Protein AF-A0A959EDH6-F1 (afdb_monomer)

Se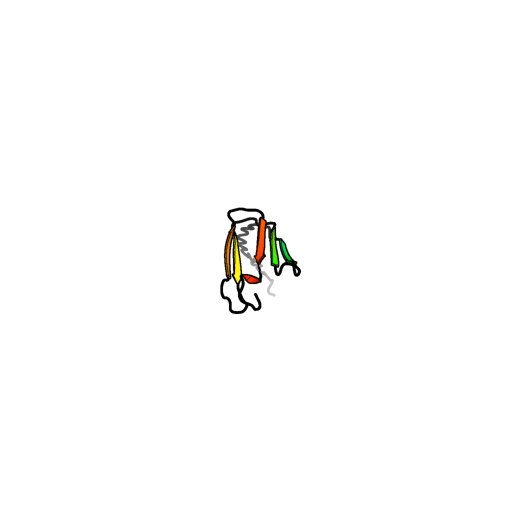quence (90 aa):
MNTAMKKIIQLTILLFTVTSSLMANDYLPSITLKNIPAEKKFSLAIEGLSENANIILTDINGQVLLSQDTEGKSAFAKVFNLNELPSGDY

Radius of gyration: 28.11 Å; Cα contacts (8 Å, |Δi|>4): 121; chains: 1; bounding box: 71×70×41 Å

Foldseek 3Di:
DDDDDPDPDDDDDDDPPPPPPPVPPPQDWDWDWADDPVQQKIKIKTAQPQAKDWDFDAFPVRHTPDTDIDHRDRMDMDMDHNVVPDDHHD

Secondary structure (DSSP, 8-state):
---------------------------PPEEEEEEEGGGTEEEEEEE---S-EEEEEE-TT--EEEEEEE-S-SEEEEEEEGGGS-SS--

Solvent-accessible surface area (backbone atoms only — not comparable to full-atom values): 5990 Å² total; per-residue (Å²): 140,85,82,84,81,85,81,81,77,81,84,81,81,84,80,83,76,83,76,78,74,73,76,74,74,82,67,71,55,50,78,47,78,45,83,38,76,96,73,45,29,36,36,45,37,37,35,53,38,89,48,68,46,76,49,71,43,41,38,76,86,66,52,74,78,42,77,47,78,39,83,71,37,48,56,50,76,51,77,46,56,52,86,81,46,82,91,77,61,98

pLDDT: mean 79.5, std 16.55, range [42.88, 96.12]

Nearest PDB structures (foldseek):
  4g5a-assembly1_B  TM=4.614E-01  e=2.925E-02  Bacteroides thetaiotaomicron VPI-5482
  6leg-assembly1_C  TM=5.868E-01  e=1.607E-01  Escherichia coli
  4bd4-assembly8_H  TM=3.919E-01  e=1.272E+00  Homo sapiens
  7uwn-assembly1_G  TM=4.586E-01  e=9.469E+00  Homo sapiens

Structure (mmCIF, N/CA/C/O backbone):
data_AF-A0A959EDH6-F1
#
_entry.id   AF-A0A959EDH6-F1
#
loop_
_atom_site.group_PDB
_atom_site.id
_atom_site.type_symbol
_atom_site.label_atom_id
_atom_site.label_alt_id
_atom_site.label_comp_id
_atom_site.label_asym_id
_atom_site.label_entity_id
_atom_site.label_seq_id
_atom_site.pdbx_PDB_ins_code
_atom_site.Cartn_x
_atom_site.Cartn_y
_atom_site.Cartn_z
_atom_site.occupancy
_atom_site.B_iso_or_equiv
_atom_site.auth_seq_id
_atom_site.auth_comp_id
_atom_site.auth_asym_id
_atom_site.auth_atom_id
_atom_site.pdbx_PDB_model_num
ATOM 1 N N . MET A 1 1 ? 57.245 -60.553 -22.587 1.00 44.06 1 MET A N 1
ATOM 2 C CA . MET A 1 1 ? 57.815 -59.192 -22.516 1.00 44.06 1 MET A CA 1
ATOM 3 C C . MET A 1 1 ? 56.970 -58.316 -23.436 1.00 44.06 1 MET A C 1
ATOM 5 O O . MET A 1 1 ? 57.229 -58.287 -24.627 1.00 44.06 1 MET A O 1
ATOM 9 N N . ASN A 1 2 ? 55.875 -57.741 -22.922 1.00 42.88 2 ASN A N 1
ATOM 10 C CA . ASN A 1 2 ? 54.925 -56.951 -23.718 1.00 42.88 2 ASN A CA 1
ATOM 11 C C . ASN A 1 2 ? 55.102 -55.471 -23.383 1.00 42.88 2 ASN A C 1
ATOM 13 O O . ASN A 1 2 ? 54.737 -55.030 -22.295 1.00 42.88 2 ASN A O 1
ATOM 17 N N . THR A 1 3 ? 55.687 -54.728 -24.317 1.00 55.09 3 THR A N 1
ATOM 18 C CA . THR A 1 3 ? 55.870 -53.281 -24.209 1.00 55.09 3 THR A CA 1
ATOM 19 C C . THR A 1 3 ? 54.577 -52.563 -24.588 1.00 55.09 3 THR A C 1
ATOM 21 O O . THR A 1 3 ? 53.898 -52.908 -25.552 1.00 55.09 3 THR A O 1
ATOM 24 N N . ALA A 1 4 ? 54.238 -51.587 -23.755 1.00 52.47 4 ALA A N 1
ATOM 25 C CA . ALA A 1 4 ? 53.008 -50.822 -23.730 1.00 52.47 4 ALA A CA 1
ATOM 26 C C . ALA A 1 4 ? 52.772 -49.941 -24.965 1.00 52.47 4 ALA A C 1
ATOM 28 O O . ALA A 1 4 ? 53.706 -49.406 -25.555 1.00 52.47 4 ALA A O 1
ATOM 29 N N . MET A 1 5 ? 51.497 -49.650 -25.232 1.00 56.84 5 MET A N 1
ATOM 30 C CA . MET A 1 5 ? 51.101 -48.396 -25.869 1.00 56.84 5 MET A CA 1
ATOM 31 C C . MET A 1 5 ? 49.739 -47.959 -25.308 1.00 56.84 5 MET A C 1
ATOM 33 O O . MET A 1 5 ? 48.683 -48.414 -25.743 1.00 56.84 5 MET A O 1
ATOM 37 N N . LYS A 1 6 ? 49.767 -47.102 -24.278 1.00 53.66 6 LYS A N 1
ATOM 38 C CA . LYS A 1 6 ? 48.574 -46.438 -23.732 1.00 53.66 6 LYS A CA 1
ATOM 39 C C . LYS A 1 6 ? 48.124 -45.377 -24.737 1.00 53.66 6 LYS A C 1
ATOM 41 O O . LYS A 1 6 ? 48.725 -44.311 -24.816 1.00 53.66 6 LYS A O 1
ATOM 46 N N . LYS A 1 7 ? 47.079 -45.666 -25.512 1.00 60.28 7 LYS A N 1
ATOM 47 C CA . LYS A 1 7 ? 46.412 -44.656 -26.342 1.00 60.28 7 LYS A CA 1
ATOM 48 C C . LYS A 1 7 ? 45.557 -43.780 -25.425 1.00 60.28 7 LYS A C 1
ATOM 50 O O . LYS A 1 7 ? 44.482 -44.189 -25.000 1.00 60.28 7 LYS A O 1
ATOM 55 N N . ILE A 1 8 ? 46.077 -42.609 -25.072 1.00 62.75 8 ILE A N 1
ATOM 56 C CA . ILE A 1 8 ? 45.326 -41.560 -24.379 1.00 62.75 8 ILE A CA 1
ATOM 57 C C . ILE A 1 8 ? 44.355 -40.981 -25.408 1.00 62.75 8 ILE A C 1
ATOM 59 O O . ILE A 1 8 ? 44.755 -40.223 -26.286 1.00 62.75 8 ILE A O 1
ATOM 63 N N . ILE A 1 9 ? 43.092 -41.391 -25.345 1.00 63.22 9 ILE A N 1
ATOM 64 C CA . ILE A 1 9 ? 42.027 -40.748 -26.113 1.00 63.22 9 ILE A CA 1
ATOM 65 C C . ILE A 1 9 ? 41.655 -39.486 -25.335 1.00 63.22 9 ILE A C 1
ATOM 67 O O . ILE A 1 9 ? 41.210 -39.563 -24.191 1.00 63.22 9 ILE A O 1
ATOM 71 N N . GLN A 1 10 ? 41.929 -38.326 -25.930 1.00 58.78 10 GLN A N 1
ATOM 72 C CA . GLN A 1 10 ? 41.600 -37.026 -25.357 1.00 58.78 10 GLN A CA 1
ATOM 73 C C . GLN A 1 10 ? 40.078 -36.882 -25.236 1.00 58.78 10 GLN A C 1
ATOM 75 O O . GLN A 1 10 ? 39.339 -37.061 -26.201 1.00 58.78 10 GLN A O 1
ATOM 80 N N . LEU A 1 11 ? 39.627 -36.570 -24.024 1.00 46.84 11 LEU A N 1
ATOM 81 C CA . LEU A 1 11 ?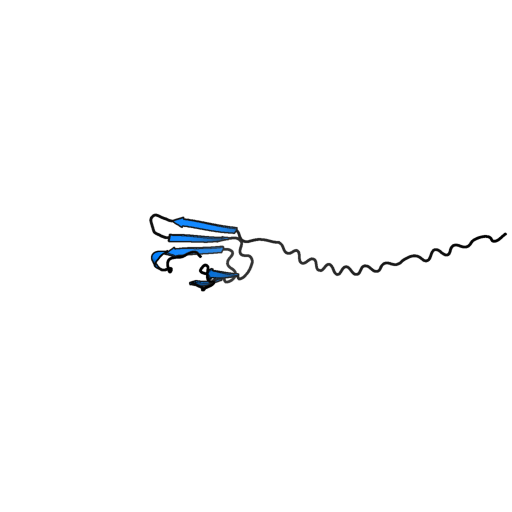 38.244 -36.269 -23.685 1.00 46.84 11 LEU A CA 1
ATOM 82 C C . LEU A 1 11 ? 37.909 -34.852 -24.176 1.00 46.84 11 LEU A C 1
ATOM 84 O O . LEU A 1 11 ? 38.454 -33.881 -23.654 1.00 46.84 11 LEU A O 1
ATOM 88 N N . THR A 1 12 ? 37.014 -34.714 -25.153 1.00 60.38 12 THR A N 1
ATOM 89 C CA . THR A 1 12 ? 36.470 -33.406 -25.549 1.00 60.38 12 THR A CA 1
ATOM 90 C C . THR A 1 12 ? 35.119 -33.204 -24.869 1.00 60.38 12 THR A C 1
ATOM 92 O O . THR A 1 12 ? 34.116 -33.776 -25.284 1.00 60.38 12 THR A O 1
ATOM 95 N N . ILE A 1 13 ? 35.094 -32.405 -23.799 1.00 55.94 13 ILE A N 1
ATOM 96 C CA . ILE A 1 13 ? 33.851 -31.933 -23.177 1.00 55.94 13 ILE A CA 1
ATOM 97 C C . ILE A 1 13 ? 33.378 -30.713 -23.970 1.00 55.94 13 ILE A C 1
ATOM 99 O O . ILE A 1 13 ? 34.046 -29.681 -23.987 1.00 55.94 13 ILE A O 1
ATOM 103 N N . LEU A 1 14 ? 32.231 -30.840 -24.635 1.00 51.97 14 LEU A N 1
ATOM 104 C CA . LEU A 1 14 ? 31.579 -29.749 -25.351 1.00 51.97 14 LEU A CA 1
ATOM 105 C C . LEU A 1 14 ? 30.662 -28.992 -24.379 1.00 51.97 14 LEU A C 1
ATOM 107 O O . LEU A 1 14 ? 29.539 -29.416 -24.118 1.00 51.97 14 LEU A O 1
ATOM 111 N N . LEU A 1 15 ? 31.159 -27.889 -23.813 1.00 45.62 15 LEU A N 1
ATOM 112 C CA . LEU A 1 15 ? 30.366 -26.967 -22.997 1.00 45.62 15 LEU A CA 1
ATOM 113 C C . LEU A 1 15 ? 29.685 -25.945 -23.921 1.00 45.62 15 LEU A C 1
ATOM 115 O O . LEU A 1 15 ? 30.303 -24.966 -24.332 1.00 45.62 15 LEU A O 1
ATOM 119 N N . PHE A 1 16 ? 28.410 -26.154 -24.252 1.00 58.12 16 PHE A N 1
ATOM 120 C CA . PHE A 1 16 ? 27.585 -25.075 -24.800 1.00 58.12 16 PHE A CA 1
ATOM 121 C C . PHE A 1 16 ? 27.035 -24.244 -23.645 1.00 58.12 16 PHE A C 1
ATOM 123 O O . PHE A 1 16 ? 25.950 -24.508 -23.131 1.00 58.12 16 PHE A O 1
ATOM 130 N N . THR A 1 17 ? 27.782 -23.228 -23.221 1.00 52.75 17 THR A N 1
ATOM 131 C CA . THR A 1 17 ? 27.207 -22.169 -22.394 1.00 52.75 17 THR A CA 1
ATOM 132 C C . THR A 1 17 ? 26.565 -21.150 -23.324 1.00 52.75 17 THR A C 1
ATOM 134 O O . THR A 1 17 ? 27.243 -20.281 -23.871 1.00 52.75 17 THR A O 1
ATOM 137 N N . VAL A 1 18 ? 25.249 -21.245 -23.520 1.00 58.09 18 VAL A N 1
ATOM 138 C CA . VAL A 1 18 ? 24.478 -20.092 -23.996 1.00 58.09 18 VAL A CA 1
ATOM 139 C C . VAL A 1 18 ? 24.393 -19.130 -22.816 1.00 58.09 18 VAL A C 1
ATOM 141 O O . VAL A 1 18 ? 23.469 -19.189 -22.013 1.00 58.09 18 VAL A O 1
ATOM 144 N N . THR A 1 19 ? 25.400 -18.275 -22.653 1.00 56.66 19 THR A N 1
ATOM 145 C CA . THR A 1 19 ? 25.296 -17.144 -21.732 1.00 56.66 19 THR A CA 1
ATOM 146 C C . THR A 1 19 ? 24.583 -16.015 -22.458 1.00 56.66 19 THR A C 1
ATOM 148 O O . THR A 1 19 ? 25.215 -15.077 -22.940 1.00 56.66 19 THR A O 1
ATOM 151 N N . SER A 1 20 ? 23.255 -16.070 -22.532 1.00 58.56 20 SER A N 1
ATOM 152 C CA . SER A 1 20 ? 22.497 -14.823 -22.578 1.00 58.56 20 SER A CA 1
ATOM 153 C C . SER A 1 20 ? 22.462 -14.281 -21.153 1.00 58.56 20 SER A C 1
ATOM 155 O O . SER A 1 20 ? 21.484 -14.468 -20.431 1.00 58.56 20 SER A O 1
ATOM 157 N N . SER A 1 21 ? 23.557 -13.655 -20.713 1.00 55.59 21 SER A N 1
ATOM 158 C CA . SER A 1 21 ? 23.516 -12.803 -19.530 1.00 55.59 21 SER A CA 1
ATOM 159 C C . SER A 1 21 ? 22.736 -11.548 -19.911 1.00 55.59 21 SER A C 1
ATOM 161 O O . SER A 1 21 ? 23.313 -10.508 -20.233 1.00 55.59 21 SER A O 1
ATOM 163 N N . LEU A 1 22 ? 21.407 -11.650 -19.902 1.00 53.72 22 LEU A N 1
ATOM 164 C CA . LEU A 1 22 ? 20.617 -10.501 -19.499 1.00 53.72 22 LEU A CA 1
ATOM 165 C C . LEU A 1 22 ? 21.088 -10.228 -18.076 1.00 53.72 22 LEU A C 1
ATOM 167 O O . LEU A 1 22 ? 20.808 -11.001 -17.164 1.00 53.72 22 LEU A O 1
ATOM 171 N N . MET A 1 23 ? 21.927 -9.210 -17.920 1.00 52.38 23 MET A N 1
ATOM 172 C CA . MET A 1 23 ? 22.209 -8.645 -16.614 1.00 52.38 23 MET A CA 1
ATOM 173 C C . MET A 1 23 ? 20.861 -8.115 -16.126 1.00 52.38 23 MET A C 1
ATOM 175 O O . MET A 1 23 ? 20.486 -6.992 -16.460 1.00 52.38 23 MET A O 1
ATOM 179 N N . ALA A 1 24 ? 20.089 -8.953 -15.433 1.00 55.09 24 ALA A N 1
ATOM 180 C CA . ALA A 1 24 ? 19.005 -8.487 -14.594 1.00 55.09 24 ALA A CA 1
ATOM 181 C C . ALA A 1 24 ? 19.685 -7.586 -13.566 1.00 55.09 24 ALA A C 1
ATOM 183 O O . ALA A 1 24 ? 20.354 -8.045 -12.642 1.00 55.09 24 ALA A O 1
ATOM 184 N N . ASN A 1 25 ? 19.671 -6.287 -13.837 1.00 57.34 25 ASN A N 1
ATOM 185 C CA . ASN A 1 25 ? 20.028 -5.315 -12.835 1.00 57.34 25 ASN A CA 1
ATOM 186 C C . ASN A 1 25 ? 18.842 -5.342 -11.876 1.00 57.34 25 ASN A C 1
ATOM 188 O O . ASN A 1 25 ? 17.806 -4.757 -12.190 1.00 57.34 25 ASN A O 1
ATOM 192 N N . ASP A 1 26 ? 18.956 -6.140 -10.811 1.00 61.81 26 ASP A N 1
ATOM 193 C CA . ASP A 1 26 ? 17.939 -6.322 -9.772 1.00 61.81 26 ASP A CA 1
ATOM 194 C C . ASP A 1 26 ? 17.756 -5.001 -9.003 1.00 61.81 26 ASP A C 1
ATOM 196 O O . ASP A 1 26 ? 18.127 -4.857 -7.837 1.00 61.81 26 ASP A O 1
ATOM 200 N N . TYR A 1 27 ? 17.203 -3.989 -9.669 1.00 70.12 27 TYR A N 1
ATOM 201 C CA . TYR A 1 27 ? 16.667 -2.806 -9.021 1.00 70.12 27 TYR A CA 1
ATOM 202 C C . TYR A 1 27 ? 15.342 -3.205 -8.389 1.00 70.12 27 TYR A C 1
ATOM 204 O O . TYR A 1 27 ? 14.279 -3.083 -8.992 1.00 70.12 27 TYR A O 1
ATOM 212 N N . LEU A 1 28 ? 15.418 -3.724 -7.166 1.00 83.06 28 LEU A N 1
ATOM 213 C CA . LEU A 1 28 ? 14.231 -3.888 -6.344 1.00 83.06 28 LEU A CA 1
ATOM 214 C C . LEU A 1 28 ? 13.703 -2.496 -5.971 1.00 83.06 28 LEU A C 1
ATOM 216 O O . LEU A 1 28 ? 14.481 -1.665 -5.485 1.00 83.06 28 LEU A O 1
ATOM 220 N N . PRO A 1 29 ? 12.404 -2.225 -6.168 1.00 88.25 29 PRO A N 1
ATOM 221 C CA . PRO A 1 29 ? 11.833 -0.965 -5.743 1.00 88.25 29 PRO A CA 1
ATOM 222 C C . PRO A 1 29 ? 11.876 -0.854 -4.214 1.00 88.25 29 PRO A C 1
ATOM 224 O O . PRO A 1 29 ? 11.658 -1.823 -3.485 1.00 88.25 29 PRO A O 1
ATOM 227 N N . SER A 1 30 ? 12.141 0.349 -3.718 1.00 91.75 30 SER A N 1
ATOM 228 C CA . SER A 1 30 ? 12.075 0.666 -2.295 1.00 91.75 30 SER A CA 1
ATOM 229 C C . SER A 1 30 ? 10.622 0.873 -1.894 1.00 91.75 30 SER A C 1
ATOM 231 O O . SER A 1 30 ? 9.938 1.706 -2.486 1.00 91.75 30 SER A O 1
ATOM 233 N N . ILE A 1 31 ? 10.152 0.141 -0.884 1.00 92.38 31 ILE A N 1
ATOM 234 C CA . ILE A 1 31 ? 8.786 0.248 -0.366 1.00 92.38 31 ILE A CA 1
ATOM 235 C C . ILE A 1 31 ? 8.834 0.868 1.026 1.00 92.38 31 ILE A C 1
ATOM 237 O O . ILE A 1 31 ? 9.503 0.369 1.928 1.00 92.38 31 ILE A O 1
ATOM 241 N N . THR A 1 32 ? 8.087 1.950 1.214 1.00 95.56 32 THR A N 1
ATOM 242 C CA . THR A 1 32 ? 7.934 2.632 2.496 1.00 95.56 32 THR A CA 1
ATOM 243 C C . THR A 1 32 ? 6.465 2.685 2.887 1.00 95.56 32 THR A C 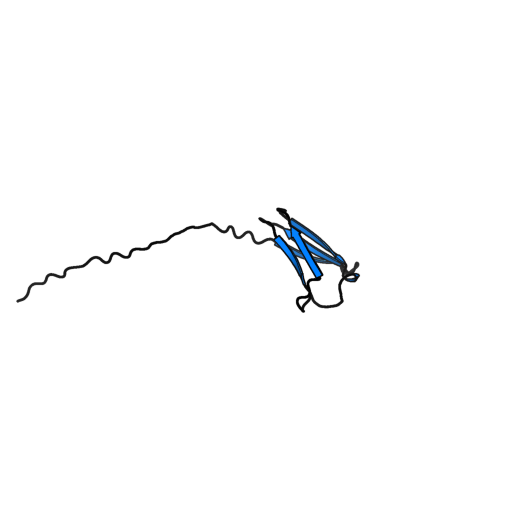1
ATOM 245 O O . THR A 1 32 ? 5.640 3.257 2.174 1.00 95.56 32 THR A O 1
ATOM 248 N N . LEU A 1 33 ? 6.161 2.147 4.068 1.00 94.31 33 LEU A N 1
ATOM 249 C CA . LEU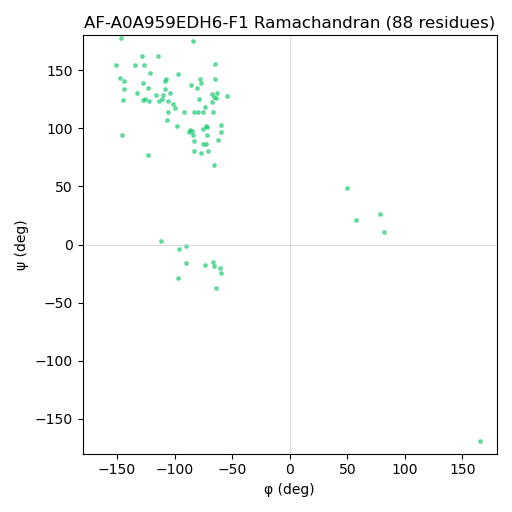 A 1 33 ? 4.853 2.244 4.704 1.00 94.31 33 LEU A CA 1
ATOM 250 C C . LEU A 1 33 ? 4.957 3.154 5.931 1.00 94.31 33 LEU A C 1
ATOM 252 O O . LEU A 1 33 ? 5.829 2.955 6.779 1.00 94.31 33 LEU A O 1
ATOM 256 N N . LYS A 1 34 ? 4.078 4.152 6.050 1.00 96.12 34 LYS A N 1
ATOM 257 C CA . LYS A 1 34 ? 4.005 5.005 7.246 1.00 96.12 34 LYS A CA 1
ATOM 258 C C . LYS A 1 34 ? 2.587 5.056 7.778 1.00 96.12 34 LYS A C 1
ATOM 260 O O . LYS A 1 34 ? 1.666 5.449 7.071 1.00 96.12 34 LYS A O 1
ATOM 265 N N . ASN A 1 35 ? 2.426 4.710 9.048 1.00 93.88 35 ASN A N 1
ATOM 266 C CA . ASN A 1 35 ? 1.172 4.907 9.760 1.00 93.88 35 ASN A CA 1
ATOM 267 C C . ASN A 1 35 ? 1.013 6.388 10.148 1.00 93.88 35 ASN A C 1
ATOM 269 O O . ASN A 1 35 ? 1.974 7.022 10.588 1.00 93.88 35 ASN A O 1
ATOM 273 N N . ILE A 1 36 ? -0.200 6.923 10.016 1.00 94.25 36 ILE A N 1
ATOM 274 C CA . ILE A 1 36 ? -0.604 8.279 10.405 1.00 94.25 36 ILE A CA 1
ATOM 275 C C . ILE A 1 36 ? -1.782 8.141 11.394 1.00 94.25 36 ILE A C 1
ATOM 277 O O . ILE A 1 36 ? -2.947 8.326 11.021 1.00 94.25 36 ILE A O 1
ATOM 281 N N . PRO A 1 37 ? -1.513 7.793 12.672 1.00 89.00 37 PRO A N 1
ATOM 282 C CA . PRO A 1 37 ? -2.556 7.376 13.613 1.00 89.00 37 PRO A CA 1
ATOM 283 C C . PRO A 1 37 ? -3.572 8.474 13.925 1.00 89.00 37 PRO A C 1
ATOM 285 O O . PRO A 1 37 ? -4.764 8.197 14.039 1.00 89.00 37 PRO A O 1
ATOM 288 N N . ALA A 1 38 ? -3.108 9.726 14.019 1.00 93.56 38 ALA A N 1
ATOM 289 C CA . ALA A 1 38 ? -3.947 10.882 14.333 1.00 93.56 38 ALA A CA 1
ATOM 290 C C . ALA A 1 38 ? -5.080 11.097 13.313 1.00 93.56 38 ALA A C 1
ATOM 292 O O . ALA A 1 38 ? -6.112 11.667 13.652 1.00 93.56 38 ALA A O 1
ATOM 293 N N . GLU A 1 39 ? -4.904 10.610 12.082 1.00 93.19 39 GLU A N 1
ATOM 294 C CA . GLU A 1 39 ? -5.869 10.762 10.992 1.00 93.19 39 GLU A CA 1
ATOM 295 C C . GLU A 1 39 ? -6.523 9.440 10.574 1.00 93.19 39 GLU A C 1
ATOM 297 O O . GLU A 1 39 ? -7.307 9.434 9.627 1.00 93.19 39 GLU A O 1
ATOM 302 N N . LYS A 1 40 ? -6.209 8.321 11.250 1.00 92.62 40 LYS A N 1
ATOM 303 C CA . LYS A 1 40 ? -6.585 6.962 10.821 1.00 92.62 40 LYS A CA 1
ATOM 304 C C . LYS A 1 40 ? -6.230 6.708 9.350 1.00 92.62 40 LYS A C 1
ATOM 306 O O . LYS A 1 40 ? -7.055 6.251 8.561 1.00 92.62 40 LYS A O 1
ATOM 311 N N . LYS A 1 41 ? -5.000 7.039 8.968 1.00 95.12 41 LYS A N 1
ATOM 312 C CA . LYS A 1 41 ? -4.490 6.862 7.605 1.00 95.12 41 LYS A CA 1
ATOM 313 C C . LYS A 1 41 ? -3.170 6.110 7.624 1.00 95.12 41 LYS A C 1
ATOM 315 O O . LYS A 1 41 ? -2.479 6.088 8.638 1.00 95.12 41 LYS A O 1
ATOM 320 N N . PHE A 1 42 ? -2.781 5.573 6.479 1.00 94.56 42 PHE A N 1
ATOM 321 C CA . PHE A 1 42 ? -1.393 5.204 6.221 1.00 94.56 42 PHE A CA 1
ATOM 322 C C . PHE A 1 42 ? -0.975 5.680 4.833 1.00 94.56 42 PHE A C 1
ATOM 324 O O . PHE A 1 42 ? -1.815 5.856 3.950 1.00 94.56 42 PHE A O 1
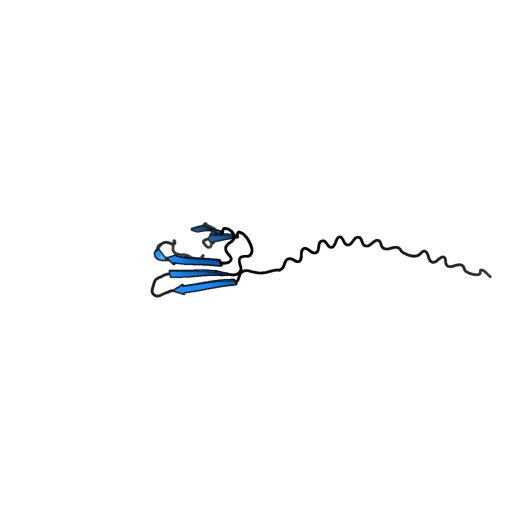ATOM 331 N N . SER A 1 43 ? 0.318 5.909 4.633 1.00 95.12 43 SER A N 1
ATOM 332 C CA . SER A 1 43 ? 0.883 6.160 3.312 1.00 95.12 43 SER A CA 1
ATOM 333 C C . SER A 1 43 ? 1.713 4.974 2.838 1.00 95.12 43 SER A C 1
ATOM 335 O O . SER A 1 43 ? 2.440 4.355 3.615 1.00 95.12 43 SER A O 1
ATOM 337 N N . LEU A 1 44 ? 1.589 4.682 1.546 1.00 94.00 44 LEU A N 1
ATOM 338 C CA . LEU A 1 44 ? 2.423 3.755 0.796 1.00 94.00 44 LEU A CA 1
ATOM 339 C C . LEU A 1 44 ? 3.201 4.571 -0.229 1.00 94.00 44 LEU A C 1
ATOM 341 O O . LEU A 1 44 ? 2.596 5.277 -1.037 1.00 94.00 44 LEU A O 1
ATOM 345 N N . ALA A 1 45 ? 4.522 4.469 -0.195 1.00 93.94 45 ALA A N 1
ATOM 346 C CA . ALA A 1 45 ? 5.405 4.998 -1.220 1.00 93.94 45 ALA A CA 1
ATOM 347 C C . ALA A 1 45 ? 6.265 3.861 -1.771 1.00 93.94 45 ALA A C 1
ATOM 349 O O . ALA A 1 45 ? 6.792 3.054 -1.008 1.00 93.94 45 ALA A O 1
ATOM 350 N N . ILE A 1 46 ? 6.377 3.799 -3.091 1.00 92.31 46 ILE A N 1
ATOM 351 C CA . ILE A 1 46 ? 7.211 2.859 -3.828 1.00 92.31 46 ILE A CA 1
ATOM 352 C C . ILE A 1 46 ? 8.097 3.693 -4.746 1.00 92.31 46 ILE A C 1
ATOM 354 O O . ILE A 1 46 ? 7.585 4.507 -5.508 1.00 92.31 46 ILE A O 1
ATOM 358 N N . GLU A 1 47 ? 9.406 3.515 -4.676 1.00 92.25 47 GLU A N 1
ATOM 359 C CA . GLU A 1 47 ? 10.392 4.253 -5.470 1.00 92.25 47 GLU A CA 1
ATOM 360 C C . GLU A 1 47 ? 11.306 3.275 -6.207 1.00 92.25 47 GLU A C 1
ATOM 362 O O . GLU A 1 47 ? 11.515 2.155 -5.752 1.00 92.25 47 GLU A O 1
ATOM 367 N N . GLY A 1 48 ? 11.884 3.689 -7.332 1.00 89.50 48 GLY A N 1
ATOM 368 C CA . GLY A 1 48 ? 12.762 2.826 -8.125 1.00 89.50 48 GLY A CA 1
ATOM 369 C C . GLY A 1 48 ? 12.010 1.813 -8.989 1.00 89.50 48 GLY A C 1
ATOM 370 O O . GLY A 1 48 ? 12.562 0.771 -9.321 1.00 89.50 48 GLY A O 1
ATOM 371 N N . LEU A 1 49 ? 10.765 2.111 -9.366 1.00 88.12 49 LEU A N 1
ATOM 372 C CA . LEU A 1 49 ? 10.034 1.335 -10.366 1.00 88.12 49 LEU A CA 1
ATOM 373 C C . LEU A 1 49 ? 10.712 1.517 -11.736 1.00 88.12 49 LEU A C 1
ATOM 375 O O . LEU A 1 49 ? 10.769 2.622 -12.27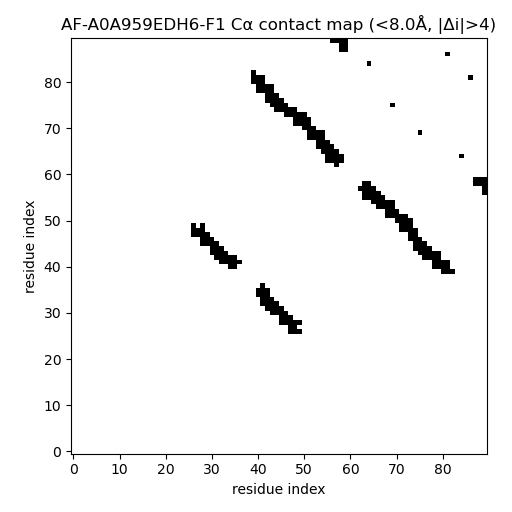4 1.00 88.12 49 LEU A O 1
ATOM 379 N N . SER A 1 50 ? 11.277 0.444 -12.281 1.00 84.06 50 SER A N 1
ATOM 380 C CA . SER A 1 50 ? 11.986 0.442 -13.570 1.00 84.06 50 SER A CA 1
ATOM 381 C C . SER A 1 50 ? 11.072 0.144 -14.763 1.00 84.06 50 SER A C 1
ATOM 383 O O . SER A 1 50 ? 11.441 0.412 -15.907 1.00 84.06 50 SER A O 1
ATOM 385 N N . GLU A 1 51 ? 9.878 -0.382 -14.499 1.00 85.75 51 GLU A N 1
ATOM 386 C CA . GLU A 1 51 ? 8.898 -0.819 -15.488 1.00 85.75 51 GLU A CA 1
ATOM 387 C C . GLU A 1 51 ? 7.461 -0.597 -14.995 1.00 85.75 51 GLU A C 1
ATOM 389 O O . GLU A 1 51 ? 7.226 -0.123 -13.880 1.00 85.75 51 GLU A O 1
ATOM 394 N N . ASN A 1 52 ? 6.483 -0.918 -15.845 1.00 87.62 52 ASN A N 1
ATOM 395 C CA . ASN A 1 52 ? 5.079 -0.857 -15.461 1.00 87.62 52 ASN A CA 1
ATOM 396 C C . ASN A 1 52 ? 4.791 -1.902 -14.377 1.00 87.62 52 ASN A C 1
ATOM 398 O O . ASN A 1 52 ? 5.045 -3.086 -14.581 1.00 87.62 52 ASN A O 1
ATOM 402 N N . ALA A 1 53 ? 4.206 -1.476 -13.261 1.00 87.56 53 ALA A N 1
ATOM 403 C CA . ALA A 1 53 ? 3.825 -2.346 -12.160 1.00 87.56 53 ALA A CA 1
ATOM 404 C C . ALA A 1 53 ? 2.322 -2.243 -11.893 1.00 87.56 53 ALA A C 1
ATOM 406 O O . ALA A 1 53 ? 1.725 -1.177 -12.043 1.00 87.56 53 ALA A O 1
ATOM 407 N N . ASN A 1 54 ? 1.720 -3.345 -11.450 1.00 91.75 54 ASN A N 1
ATOM 408 C CA . ASN A 1 54 ? 0.376 -3.338 -10.885 1.00 91.75 54 ASN A CA 1
ATOM 409 C C . ASN A 1 54 ? 0.486 -3.390 -9.359 1.00 91.75 54 ASN A C 1
ATOM 411 O O . ASN A 1 54 ? 1.075 -4.313 -8.798 1.00 91.75 54 ASN A O 1
ATOM 415 N N . ILE A 1 55 ? -0.056 -2.378 -8.689 1.00 90.81 55 ILE A N 1
ATOM 416 C CA . ILE A 1 55 ? -0.023 -2.253 -7.233 1.00 90.81 55 ILE A CA 1
ATOM 417 C C . ILE A 1 55 ? -1.359 -2.727 -6.692 1.00 90.81 55 ILE A C 1
ATOM 419 O O . ILE A 1 55 ? -2.395 -2.120 -6.970 1.00 90.81 55 ILE A O 1
ATOM 423 N N . ILE A 1 56 ? -1.317 -3.796 -5.900 1.00 92.75 56 ILE A N 1
ATOM 424 C CA . ILE A 1 56 ? -2.496 -4.446 -5.333 1.00 92.75 56 ILE A CA 1
ATOM 425 C C . ILE A 1 56 ? -2.450 -4.325 -3.811 1.00 92.75 56 ILE A C 1
ATOM 427 O O . ILE A 1 56 ? -1.445 -4.667 -3.193 1.00 92.75 56 ILE A O 1
ATOM 431 N N . LEU A 1 57 ? -3.544 -3.851 -3.216 1.00 90.44 57 LEU A N 1
ATOM 432 C CA . LEU A 1 57 ? -3.802 -3.955 -1.780 1.00 90.44 57 LEU A CA 1
ATOM 433 C C . LEU A 1 57 ? -4.870 -5.026 -1.575 1.00 90.44 57 LEU A C 1
ATOM 435 O O . LEU A 1 57 ? -5.960 -4.907 -2.139 1.00 90.44 57 LEU A O 1
ATOM 439 N N . THR A 1 58 ? -4.566 -6.039 -0.773 1.00 93.25 58 THR A N 1
ATOM 440 C CA . THR A 1 58 ? -5.503 -7.102 -0.395 1.00 93.25 58 THR A CA 1
ATOM 441 C C . THR A 1 58 ? -5.810 -7.056 1.094 1.00 93.25 58 THR A C 1
ATOM 443 O O . THR A 1 58 ? -5.072 -6.434 1.845 1.00 93.25 58 THR A O 1
ATOM 446 N N . ASP A 1 59 ? -6.892 -7.699 1.522 1.00 90.69 59 ASP A N 1
ATOM 447 C CA . ASP A 1 59 ? -7.042 -8.117 2.917 1.00 90.69 59 ASP A CA 1
ATOM 448 C C . ASP A 1 59 ? -6.333 -9.467 3.173 1.00 90.69 59 ASP A C 1
ATOM 450 O O . ASP A 1 59 ? -5.865 -10.134 2.244 1.00 90.69 59 ASP A O 1
ATOM 454 N N . ILE A 1 60 ? -6.310 -9.913 4.432 1.00 90.56 60 ILE A N 1
ATOM 455 C CA . ILE A 1 60 ? -5.752 -11.216 4.841 1.00 90.5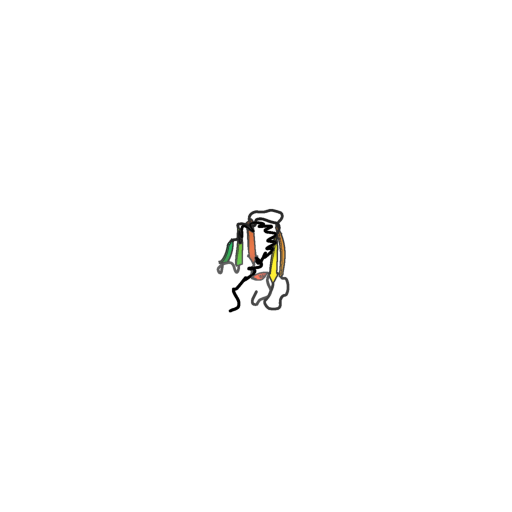6 60 ILE A CA 1
ATOM 456 C C . ILE A 1 60 ? -6.442 -12.430 4.188 1.00 90.56 60 ILE A C 1
ATOM 458 O O . ILE A 1 60 ? -5.866 -13.516 4.124 1.00 90.56 60 IL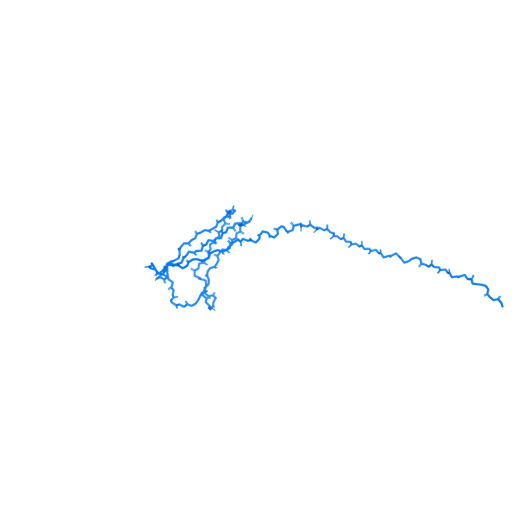E A O 1
ATOM 462 N N . ASN A 1 61 ? -7.668 -12.263 3.688 1.00 91.44 61 ASN A N 1
ATOM 463 C CA . ASN A 1 61 ? -8.418 -13.297 2.975 1.00 91.44 61 ASN A CA 1
ATOM 464 C C . ASN A 1 61 ? -8.152 -13.267 1.457 1.00 91.44 61 ASN A C 1
ATOM 466 O O . ASN A 1 61 ? -8.710 -14.085 0.723 1.00 91.44 61 ASN A O 1
ATOM 470 N N . GLY A 1 62 ? -7.322 -12.337 0.974 1.00 89.62 62 GLY A N 1
ATOM 471 C CA . GLY A 1 62 ? -7.014 -12.143 -0.441 1.00 89.62 62 GLY A CA 1
ATOM 472 C C . GLY A 1 62 ? -8.055 -11.326 -1.214 1.00 89.62 62 GLY A C 1
ATOM 473 O O . GLY A 1 62 ? -7.995 -11.276 -2.443 1.00 89.62 62 GLY A O 1
ATOM 474 N N . GLN A 1 63 ? -9.013 -10.676 -0.543 1.00 90.50 63 GLN A N 1
ATOM 475 C CA . GLN A 1 63 ? -9.932 -9.737 -1.185 1.00 90.50 63 GLN A CA 1
ATOM 476 C C . GLN A 1 63 ? -9.156 -8.505 -1.652 1.00 90.50 63 GLN A C 1
ATOM 478 O O . GLN A 1 63 ? -8.548 -7.806 -0.849 1.00 90.50 63 GLN A O 1
ATOM 483 N N . VAL A 1 64 ? -9.217 -8.199 -2.949 1.00 91.81 64 VAL A N 1
ATOM 484 C CA . VAL A 1 64 ? -8.590 -7.000 -3.519 1.00 91.81 64 VAL A CA 1
ATOM 485 C C . VAL A 1 64 ? -9.382 -5.750 -3.127 1.00 91.81 64 VAL A C 1
ATOM 487 O O . VAL A 1 64 ? -10.540 -5.595 -3.510 1.00 91.81 64 VAL A O 1
ATOM 490 N N . LEU A 1 65 ? -8.733 -4.844 -2.398 1.00 88.31 65 LEU A N 1
ATOM 491 C CA . LEU A 1 65 ? -9.265 -3.547 -1.966 1.00 88.31 65 LEU A CA 1
ATOM 492 C C . LEU A 1 65 ? -8.821 -2.404 -2.890 1.00 88.31 65 LEU A C 1
ATOM 494 O O . LEU A 1 65 ? -9.527 -1.409 -3.048 1.00 88.31 65 LEU A O 1
ATOM 498 N N . LEU A 1 66 ? -7.652 -2.546 -3.519 1.00 88.31 66 LEU A N 1
ATOM 499 C CA . LEU A 1 66 ? -7.147 -1.654 -4.562 1.00 88.31 66 LEU A CA 1
ATOM 500 C C . LEU A 1 66 ? -6.376 -2.477 -5.596 1.00 88.31 66 LEU A C 1
ATOM 502 O O . LEU A 1 66 ? -5.585 -3.336 -5.222 1.00 88.31 66 LEU A O 1
ATOM 506 N N . SER A 1 67 ? -6.532 -2.146 -6.875 1.00 92.50 67 SER A N 1
ATOM 507 C CA . SER A 1 67 ? -5.563 -2.469 -7.924 1.00 92.50 67 SER A CA 1
ATOM 508 C C . SER A 1 67 ? -5.317 -1.209 -8.750 1.00 92.50 67 SER A C 1
ATOM 510 O O . SER A 1 67 ? -6.268 -0.518 -9.124 1.00 92.50 67 SER A O 1
ATOM 512 N N . GLN A 1 68 ? -4.053 -0.854 -8.965 1.00 90.00 68 GLN A N 1
ATOM 513 C CA . GLN A 1 68 ? -3.682 0.340 -9.712 1.00 90.00 68 GLN A CA 1
ATOM 514 C C . GLN A 1 68 ? -2.406 0.107 -10.517 1.00 90.00 68 GLN A C 1
ATOM 516 O O . GLN A 1 68 ? -1.359 -0.205 -9.954 1.00 90.00 68 GLN A O 1
ATOM 521 N N . ASP A 1 69 ? -2.486 0.339 -11.823 1.00 89.94 69 ASP A N 1
ATOM 522 C CA . ASP A 1 69 ? -1.328 0.289 -12.709 1.00 89.94 69 ASP A CA 1
ATOM 523 C C . ASP A 1 69 ? -0.477 1.562 -12.602 1.00 89.94 69 ASP A C 1
ATOM 525 O O . ASP A 1 69 ? -0.983 2.685 -12.479 1.00 89.94 69 ASP A O 1
ATOM 529 N N . THR A 1 70 ? 0.841 1.392 -12.677 1.00 85.50 70 THR A N 1
ATOM 530 C CA . THR A 1 70 ? 1.806 2.477 -12.833 1.00 85.50 70 THR A CA 1
ATOM 531 C C . THR A 1 70 ? 2.335 2.469 -14.261 1.00 85.50 70 THR A C 1
ATOM 533 O O . THR A 1 70 ? 3.036 1.548 -14.668 1.00 85.50 70 THR A O 1
ATOM 536 N N . GLU A 1 71 ? 2.035 3.508 -15.031 1.00 82.62 71 GLU A N 1
ATOM 537 C CA . GLU A 1 71 ? 2.542 3.651 -16.401 1.00 82.62 71 GLU A CA 1
ATOM 538 C C . GLU A 1 71 ? 3.946 4.270 -16.394 1.00 82.62 71 GLU A C 1
ATOM 540 O O . GLU A 1 71 ? 4.087 5.491 -16.336 1.00 82.62 71 GLU A O 1
ATOM 545 N N . GLY A 1 72 ? 4.991 3.439 -16.407 1.00 67.19 72 GLY A N 1
ATOM 546 C CA . GLY A 1 72 ? 6.385 3.850 -16.616 1.00 67.19 72 GLY A CA 1
ATOM 547 C C . GLY A 1 72 ? 6.915 4.885 -15.621 1.00 67.19 72 GLY A C 1
ATOM 548 O O . GLY A 1 72 ? 7.854 5.619 -15.929 1.00 67.19 72 GLY A O 1
ATOM 549 N N . LYS A 1 73 ? 6.289 5.004 -14.445 1.00 70.62 73 LYS A N 1
ATOM 550 C CA . LYS A 1 73 ? 6.687 5.965 -13.414 1.00 70.62 73 LYS A CA 1
ATOM 551 C C . LYS A 1 73 ? 7.778 5.354 -12.559 1.00 70.62 73 LYS A C 1
ATOM 553 O O . LYS A 1 73 ? 7.613 4.233 -12.109 1.00 70.62 73 LYS A O 1
ATOM 558 N N . SER A 1 74 ? 8.807 6.137 -12.237 1.00 82.06 74 SER A N 1
ATOM 559 C CA . SER A 1 74 ? 9.856 5.734 -11.291 1.00 82.06 74 SER A CA 1
ATOM 560 C C . SER A 1 74 ? 9.364 5.585 -9.851 1.00 82.06 74 SER A C 1
ATOM 562 O O . SER A 1 74 ? 10.071 5.017 -9.020 1.00 82.06 74 SER A O 1
ATOM 564 N N . ALA A 1 75 ? 8.174 6.105 -9.538 1.00 89.12 75 ALA A N 1
ATOM 565 C CA . ALA A 1 75 ? 7.610 6.062 -8.203 1.00 89.12 75 ALA A CA 1
ATOM 566 C C . ALA A 1 75 ? 6.074 6.039 -8.196 1.00 89.12 75 ALA A C 1
ATOM 568 O O . ALA A 1 75 ? 5.405 6.565 -9.091 1.00 89.12 75 ALA A O 1
ATOM 569 N N . PHE A 1 76 ? 5.529 5.482 -7.120 1.00 90.88 76 PHE A N 1
ATOM 570 C CA . PHE A 1 76 ? 4.126 5.510 -6.740 1.00 90.88 76 PHE A CA 1
ATOM 571 C C . PHE A 1 76 ? 4.002 6.007 -5.303 1.00 90.88 76 PHE A C 1
ATOM 573 O O . PHE A 1 76 ? 4.765 5.598 -4.434 1.00 90.88 76 PHE A O 1
ATOM 580 N N . ALA A 1 77 ? 3.013 6.853 -5.026 1.00 93.31 77 ALA A N 1
ATOM 581 C CA . ALA A 1 77 ? 2.687 7.247 -3.664 1.00 93.31 77 ALA A CA 1
ATOM 582 C C . ALA A 1 77 ? 1.177 7.412 -3.508 1.00 93.31 77 ALA A C 1
ATOM 584 O O . ALA A 1 77 ? 0.524 8.045 -4.342 1.00 93.31 77 ALA A O 1
ATOM 585 N N . LYS A 1 78 ? 0.622 6.861 -2.427 1.00 93.38 78 LYS A N 1
ATOM 586 C CA . LYS A 1 78 ? -0.799 6.976 -2.099 1.00 93.38 78 LYS A CA 1
ATOM 587 C C . LYS A 1 78 ? -1.013 6.996 -0.593 1.00 93.38 78 LYS A C 1
ATOM 589 O O . LYS A 1 78 ? -0.319 6.314 0.155 1.00 93.38 78 LYS A O 1
ATOM 594 N N . VAL A 1 79 ? -1.989 7.788 -0.160 1.00 94.62 79 VAL A N 1
ATOM 595 C CA . VAL A 1 79 ? -2.489 7.791 1.217 1.00 94.62 79 VAL A CA 1
ATOM 596 C C . VAL A 1 79 ? -3.824 7.064 1.231 1.00 94.62 79 VAL A C 1
ATOM 598 O O . VAL A 1 79 ? -4.698 7.361 0.419 1.00 94.62 79 VAL A O 1
ATOM 601 N N . PHE A 1 80 ? -3.967 6.122 2.152 1.00 92.50 80 PHE A N 1
ATOM 602 C CA . PHE A 1 80 ? -5.170 5.334 2.357 1.00 92.50 80 PHE A CA 1
ATOM 603 C C . PHE A 1 80 ? -5.854 5.770 3.646 1.00 92.50 80 PHE A C 1
ATOM 605 O O . PHE A 1 80 ? -5.204 5.938 4.680 1.00 92.50 80 PHE A O 1
ATOM 612 N N . ASN A 1 81 ? -7.169 5.953 3.577 1.00 93.62 81 ASN A N 1
ATOM 613 C CA . ASN A 1 81 ? -8.012 6.251 4.724 1.00 93.62 81 ASN A CA 1
ATOM 614 C C . ASN A 1 81 ? -8.549 4.942 5.304 1.00 93.62 81 ASN A C 1
ATOM 616 O O . ASN A 1 81 ? -9.344 4.264 4.663 1.00 93.62 81 ASN A O 1
ATOM 620 N N . LEU A 1 82 ? -8.147 4.595 6.528 1.00 90.44 82 LEU A N 1
ATOM 621 C CA . LEU A 1 82 ? -8.587 3.361 7.187 1.00 90.44 82 LEU A CA 1
ATOM 622 C C . LEU A 1 82 ? -10.090 3.369 7.493 1.00 90.44 82 LEU A C 1
ATOM 624 O O . LEU A 1 82 ? -10.662 2.311 7.709 1.00 90.44 82 LEU A O 1
ATOM 628 N N . ASN A 1 83 ? -10.750 4.535 7.502 1.00 91.25 83 ASN A N 1
ATOM 629 C CA . ASN A 1 83 ? -12.208 4.594 7.659 1.00 91.25 83 ASN A CA 1
ATOM 630 C C . ASN A 1 83 ? -12.963 4.138 6.398 1.00 91.25 83 ASN A C 1
ATOM 632 O O . ASN A 1 83 ? -14.155 3.861 6.476 1.00 91.25 83 ASN A O 1
ATOM 636 N N . GLU A 1 84 ? -12.292 4.097 5.245 1.00 90.38 84 GLU A N 1
ATOM 637 C CA . GLU A 1 84 ? -12.856 3.648 3.965 1.00 90.38 84 GLU A CA 1
ATOM 638 C C . GLU A 1 84 ? -12.540 2.171 3.684 1.00 90.38 84 GLU A C 1
ATOM 640 O O . GLU A 1 84 ? -13.013 1.620 2.692 1.00 90.38 84 GLU A O 1
ATOM 645 N N . LEU A 1 85 ? -11.758 1.524 4.556 1.00 87.75 85 LEU A N 1
ATOM 646 C CA . LEU A 1 85 ? -11.386 0.118 4.444 1.00 87.75 85 LEU A CA 1
ATOM 647 C C . LEU A 1 85 ? -12.131 -0.720 5.500 1.00 87.75 85 LEU A C 1
ATOM 649 O O . LEU A 1 85 ? -12.321 -0.260 6.630 1.00 87.75 85 LEU A O 1
ATOM 653 N N . PRO A 1 86 ? -12.564 -1.953 5.173 1.00 86.00 86 PRO A N 1
ATOM 654 C CA . PRO A 1 86 ? -13.214 -2.836 6.144 1.00 86.00 86 PRO A CA 1
ATOM 655 C C . PRO A 1 86 ? -12.252 -3.188 7.273 1.00 86.00 86 PRO A C 1
ATOM 657 O O . PRO A 1 86 ? -11.151 -3.620 6.970 1.00 86.00 86 PRO A O 1
ATOM 660 N N . SER A 1 87 ? -12.629 -3.054 8.548 1.00 85.88 87 SER A N 1
ATOM 661 C CA . SER A 1 87 ? -11.723 -3.366 9.668 1.00 85.88 87 SER A CA 1
ATOM 662 C C . SER A 1 87 ? -11.148 -4.785 9.575 1.00 85.88 87 SER A C 1
ATOM 664 O O . SER A 1 87 ? -11.907 -5.745 9.464 1.00 85.88 87 SER A O 1
ATOM 666 N N . GLY A 1 88 ? -9.825 -4.912 9.664 1.00 86.06 88 GLY A N 1
ATOM 667 C CA . GLY A 1 88 ? -9.131 -6.192 9.565 1.00 86.06 88 GLY A CA 1
ATOM 6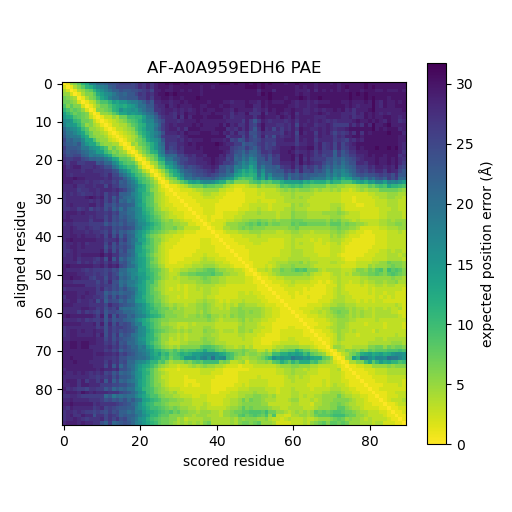68 C C . GLY A 1 88 ? -7.630 -6.025 9.343 1.00 86.06 88 GLY A C 1
ATOM 669 O O . GLY A 1 88 ? -7.102 -4.917 9.461 1.00 86.06 88 GLY A O 1
ATOM 670 N N . ASP A 1 89 ? -6.984 -7.142 9.020 1.00 86.56 89 ASP A N 1
ATOM 671 C CA . ASP A 1 89 ? -5.580 -7.206 8.617 1.00 86.56 89 ASP A CA 1
ATOM 672 C C . ASP A 1 89 ? -5.480 -7.223 7.081 1.00 86.56 89 ASP A C 1
ATOM 674 O O . ASP A 1 89 ? -6.353 -7.783 6.405 1.00 86.56 89 ASP A O 1
ATOM 678 N N . TYR A 1 90 ? -4.419 -6.612 6.546 1.00 83.62 90 TYR A N 1
ATOM 679 C CA . TYR A 1 90 ? -4.199 -6.366 5.115 1.00 83.62 90 TYR A CA 1
ATOM 680 C C . TYR A 1 90 ? -2.785 -6.750 4.687 1.00 83.62 90 TYR A C 1
ATOM 682 O O . TYR A 1 90 ? -1.851 -6.447 5.467 1.00 83.62 90 TYR A O 1
#

Mean predicted aligned error: 13.22 Å